Protein AF-A0A932CVW0-F1 (afdb_monomer_lite)

Sequence (69 aa):
MIGPRSPSSRIVVETREARYPPRPKVHFVPPSEGGKGKWVDDPGGTGREIAREITVCPACAAARRTTAS

pLDDT: mean 90.06, std 9.99, range [43.84, 97.19]

Secondary structure (DSSP, 8-state):
-PPTT---EEEEEEEEEEEEPPEEEEEEEPPPTT---EEEEE--EEEEEEEEEEEE-HHHHHHHHHTT-

Structure (mmCIF, N/CA/C/O backbone):
data_AF-A0A932CVW0-F1
#
_entry.id   AF-A0A932CVW0-F1
#
loop_
_atom_site.group_PDB
_atom_site.id
_atom_site.type_symbol
_atom_site.label_atom_id
_atom_site.label_alt_id
_atom_site.label_comp_id
_atom_site.label_asym_id
_atom_site.label_entity_id
_atom_site.label_seq_id
_atom_site.pdbx_PDB_ins_code
_atom_site.Cartn_x
_atom_site.Cartn_y
_atom_site.Cartn_z
_atom_site.occupancy
_atom_site.B_iso_or_equiv
_atom_site.auth_seq_id
_atom_site.auth_comp_id
_atom_site.auth_asym_id
_atom_site.auth_atom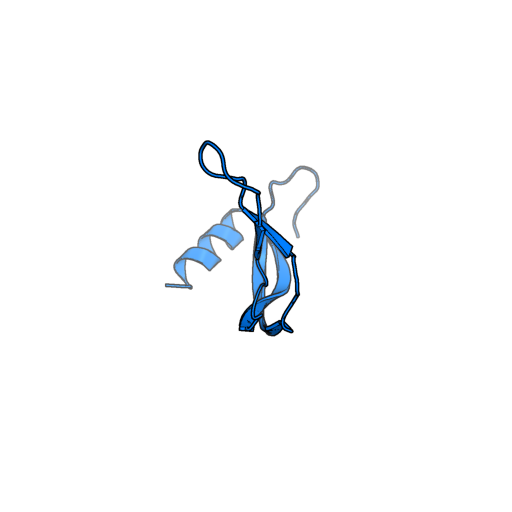_id
_atom_site.pdbx_PDB_model_num
ATOM 1 N N . MET A 1 1 ? -20.039 -2.301 19.092 1.00 63.78 1 MET A N 1
ATOM 2 C CA . MET A 1 1 ? -20.658 -1.561 17.968 1.00 63.78 1 MET A CA 1
ATOM 3 C C . MET A 1 1 ? -20.168 -0.119 18.029 1.00 63.78 1 MET A C 1
ATOM 5 O O . MET A 1 1 ? -20.044 0.396 19.132 1.00 63.78 1 MET A O 1
ATOM 9 N N . ILE A 1 2 ? -19.823 0.501 16.896 1.00 83.00 2 ILE A N 1
ATOM 10 C CA . ILE A 1 2 ? -19.395 1.912 16.850 1.00 83.00 2 ILE A CA 1
ATOM 11 C C . ILE A 1 2 ? -20.650 2.766 16.704 1.00 83.00 2 ILE A C 1
ATOM 13 O O . ILE A 1 2 ? -21.396 2.588 15.744 1.00 83.00 2 ILE A O 1
ATOM 17 N N . GLY A 1 3 ? -20.905 3.641 17.674 1.00 86.00 3 GLY A N 1
ATOM 18 C CA . GLY A 1 3 ? -22.096 4.484 17.684 1.00 86.00 3 GLY A CA 1
ATOM 19 C C . GLY A 1 3 ? -21.999 5.685 16.732 1.00 86.00 3 GLY A C 1
ATOM 20 O O . GLY A 1 3 ? -20.908 6.031 16.266 1.00 86.00 3 GLY A O 1
ATOM 21 N N . PRO A 1 4 ? -23.121 6.380 16.474 1.00 88.44 4 PRO A N 1
ATOM 22 C CA . PRO A 1 4 ? -23.123 7.639 15.735 1.00 88.44 4 PRO A CA 1
ATOM 23 C C . PRO A 1 4 ? -22.157 8.649 16.360 1.00 88.44 4 PRO A C 1
ATOM 25 O O . PRO A 1 4 ? -22.051 8.728 17.584 1.00 88.44 4 PRO A O 1
ATOM 28 N N . ARG A 1 5 ? -21.459 9.429 15.523 1.00 88.38 5 ARG A N 1
ATOM 29 C CA . ARG A 1 5 ? -20.478 10.449 15.953 1.00 88.38 5 ARG A CA 1
ATOM 30 C C . ARG A 1 5 ? -19.324 9.903 16.813 1.00 88.38 5 ARG A C 1
ATOM 32 O O . ARG A 1 5 ? -18.593 10.684 17.413 1.00 88.38 5 ARG A O 1
ATOM 39 N N . SER A 1 6 ? -19.137 8.583 16.864 1.00 89.25 6 SER A N 1
ATOM 40 C CA . SER A 1 6 ? -17.969 7.977 17.503 1.00 89.25 6 SER A CA 1
ATOM 41 C C . SER A 1 6 ? -16.803 7.948 16.514 1.00 89.25 6 SER A C 1
ATOM 43 O O . SER A 1 6 ? -17.006 7.565 15.357 1.00 89.25 6 SER A O 1
ATOM 45 N N . PRO A 1 7 ? -15.581 8.317 16.934 1.00 91.94 7 PRO A N 1
ATOM 46 C CA . PRO A 1 7 ? -14.415 8.200 16.073 1.00 91.94 7 PRO A CA 1
ATOM 47 C C . PRO A 1 7 ? -14.209 6.737 15.678 1.00 91.94 7 PRO A C 1
ATOM 49 O O . PRO A 1 7 ? -14.432 5.818 16.471 1.00 91.94 7 PRO A O 1
ATOM 52 N N . SER A 1 8 ? -13.782 6.521 14.440 1.00 93.31 8 SER A N 1
ATOM 53 C CA . SER A 1 8 ? -13.534 5.185 13.915 1.00 93.31 8 SER A CA 1
ATOM 54 C C . SER A 1 8 ? -12.311 5.159 13.013 1.00 93.31 8 SER A C 1
ATOM 56 O O . SER A 1 8 ? -11.861 6.185 12.505 1.00 93.31 8 SER A O 1
ATOM 58 N N . SER A 1 9 ? -11.735 3.976 12.849 1.00 94.12 9 SER A N 1
ATOM 59 C CA . SER A 1 9 ? -10.596 3.728 11.972 1.00 94.12 9 SER A CA 1
ATOM 60 C C . SER A 1 9 ? -10.832 2.447 11.191 1.00 94.12 9 SER A C 1
ATOM 62 O O . SER A 1 9 ? -11.423 1.504 11.716 1.00 94.12 9 SER A O 1
ATOM 64 N N . ARG A 1 10 ? -10.354 2.397 9.948 1.00 94.50 10 ARG A N 1
ATOM 65 C CA . ARG A 1 10 ? -10.293 1.148 9.189 1.00 94.50 10 ARG A CA 1
ATOM 66 C C . ARG A 1 10 ? -8.992 0.435 9.504 1.00 94.50 10 ARG A C 1
ATOM 68 O O . ARG A 1 10 ? -7.934 1.060 9.538 1.00 94.50 10 ARG A O 1
ATOM 75 N N . ILE A 1 11 ? -9.089 -0.860 9.766 1.00 94.44 11 ILE A N 1
ATOM 76 C CA . ILE A 1 11 ? -7.929 -1.729 9.930 1.00 94.44 11 ILE A CA 1
ATOM 77 C C . ILE A 1 11 ? -7.996 -2.862 8.918 1.00 94.44 11 ILE A C 1
ATOM 79 O O . ILE A 1 11 ? -9.060 -3.438 8.679 1.00 94.44 11 ILE A O 1
ATOM 83 N N . VAL A 1 12 ? -6.839 -3.191 8.353 1.00 94.81 12 VAL A N 1
ATOM 84 C CA . VAL A 1 12 ? -6.680 -4.331 7.455 1.00 94.81 12 VAL A CA 1
ATOM 85 C C . VAL A 1 12 ? -6.688 -5.603 8.289 1.00 94.81 12 VAL A C 1
ATOM 87 O O . VAL A 1 12 ? -5.900 -5.754 9.226 1.00 94.81 12 VAL A O 1
ATOM 90 N N . VAL A 1 13 ? -7.590 -6.520 7.956 1.00 94.06 13 VAL A N 1
ATOM 91 C CA . VAL A 1 13 ? -7.669 -7.830 8.617 1.00 94.06 13 VAL A CA 1
ATOM 92 C C . VAL A 1 13 ? -7.179 -8.956 7.733 1.00 94.06 13 VAL A C 1
ATOM 94 O O . VAL A 1 13 ? -6.821 -10.008 8.252 1.00 94.06 13 VAL A O 1
ATOM 97 N N . GLU A 1 14 ? -7.125 -8.722 6.426 1.00 95.00 14 GLU A N 1
ATOM 98 C CA . GLU A 1 14 ? -6.750 -9.726 5.448 1.00 95.00 14 GLU A CA 1
ATOM 99 C C . GLU A 1 14 ? -6.092 -9.061 4.243 1.00 95.00 14 GLU A C 1
ATOM 101 O O . GLU A 1 14 ? -6.551 -8.026 3.752 1.00 95.00 14 GLU A O 1
ATOM 106 N N . THR A 1 15 ? -5.020 -9.678 3.760 1.00 96.56 15 THR A N 1
ATOM 107 C CA . THR A 1 15 ? -4.339 -9.278 2.527 1.00 96.56 15 THR A CA 1
ATOM 108 C C . THR A 1 15 ? -4.254 -10.482 1.610 1.00 96.56 15 THR A C 1
ATOM 110 O O . THR A 1 15 ? -4.173 -11.612 2.089 1.00 96.56 15 THR A O 1
ATOM 113 N N . ARG A 1 16 ? -4.256 -10.233 0.306 1.00 95.88 16 ARG A N 1
ATOM 114 C CA . ARG A 1 16 ? -4.074 -11.255 -0.723 1.00 95.88 16 ARG A CA 1
ATOM 115 C C . ARG A 1 16 ? -2.892 -10.894 -1.605 1.00 95.88 16 ARG A C 1
ATOM 117 O O . ARG A 1 16 ? -2.584 -9.713 -1.773 1.00 95.88 16 ARG A O 1
ATOM 124 N N . GLU A 1 17 ? -2.257 -11.900 -2.183 1.00 97.19 17 GLU A N 1
ATOM 125 C CA . GLU A 1 17 ? -1.296 -11.673 -3.256 1.00 97.19 17 GLU A CA 1
ATOM 126 C C . GLU A 1 17 ? -2.025 -11.190 -4.513 1.00 97.19 17 GLU A C 1
ATOM 128 O O . GLU A 1 17 ? -3.110 -11.669 -4.850 1.00 97.19 17 GLU A O 1
ATOM 133 N N . ALA A 1 18 ? -1.426 -10.221 -5.193 1.00 97.00 18 ALA A N 1
ATOM 134 C CA . ALA A 1 18 ? -1.920 -9.662 -6.437 1.00 97.00 18 ALA A CA 1
ATOM 135 C C . ALA A 1 18 ? -0.797 -9.656 -7.469 1.00 97.00 18 ALA A C 1
ATOM 137 O O . ALA A 1 18 ? 0.348 -9.310 -7.167 1.00 97.00 18 ALA A O 1
ATOM 138 N N . ARG A 1 19 ? -1.136 -10.039 -8.701 1.00 96.44 19 ARG A N 1
ATOM 139 C CA . ARG A 1 19 ? -0.226 -9.996 -9.841 1.00 96.44 19 ARG A CA 1
ATOM 140 C C . ARG A 1 19 ? -0.673 -8.901 -10.796 1.00 96.44 19 ARG A C 1
ATOM 142 O O . ARG A 1 19 ? -1.790 -8.935 -11.305 1.00 96.44 19 ARG A O 1
ATOM 149 N N . TYR A 1 20 ? 0.223 -7.962 -11.051 1.00 95.38 20 TYR A N 1
ATOM 150 C CA . TYR A 1 20 ? 0.019 -6.837 -11.945 1.00 95.38 20 TYR A CA 1
ATOM 151 C C . TYR A 1 20 ? 0.631 -7.150 -13.310 1.00 95.38 20 TYR A C 1
ATOM 153 O O . TYR A 1 20 ? 1.817 -7.490 -13.375 1.00 95.38 20 TYR A O 1
ATOM 161 N N . PRO A 1 21 ? -0.147 -7.065 -14.401 1.00 95.06 21 PRO A N 1
ATOM 162 C CA . PRO A 1 21 ? 0.393 -7.237 -15.740 1.00 95.06 21 PRO A CA 1
ATOM 163 C C . PRO A 1 21 ? 1.291 -6.046 -16.116 1.00 95.06 21 PRO A C 1
ATOM 165 O O . PRO A 1 21 ? 1.091 -4.950 -15.585 1.00 95.06 21 PRO A O 1
ATOM 168 N N . PRO A 1 22 ? 2.231 -6.224 -17.060 1.00 96.06 22 PRO A N 1
ATOM 169 C CA . P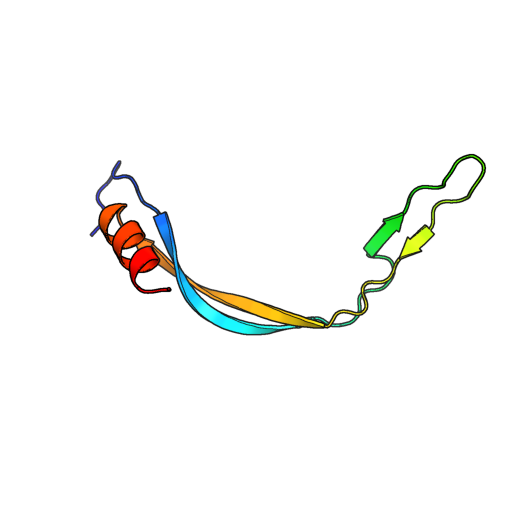RO A 1 22 ? 2.952 -5.106 -17.653 1.00 96.06 22 PRO A CA 1
ATOM 170 C C . PRO A 1 22 ? 1.984 -4.089 -18.268 1.00 96.06 22 PRO A C 1
ATOM 172 O O . PRO A 1 22 ? 1.022 -4.465 -18.945 1.00 96.06 22 PRO A O 1
ATOM 175 N N . ARG A 1 23 ? 2.238 -2.797 -18.049 1.00 95.38 23 ARG A N 1
ATOM 176 C CA . ARG A 1 23 ? 1.436 -1.688 -18.573 1.00 95.38 23 ARG A CA 1
ATOM 177 C C . ARG A 1 23 ? 2.317 -0.741 -19.391 1.00 95.38 23 ARG A C 1
ATOM 179 O O . ARG A 1 23 ? 3.178 -0.068 -18.821 1.00 95.38 23 ARG A O 1
ATOM 186 N N . PRO A 1 24 ? 2.110 -0.643 -20.714 1.00 94.38 24 PRO A N 1
ATOM 187 C CA . PRO A 1 24 ? 2.907 0.250 -21.539 1.00 94.38 24 PRO A CA 1
ATOM 188 C C . PRO A 1 24 ? 2.524 1.719 -21.314 1.00 94.38 24 PRO A C 1
ATOM 190 O O . PRO A 1 24 ? 1.347 2.045 -21.159 1.00 94.38 24 PRO A O 1
ATOM 193 N N . LYS A 1 25 ? 3.516 2.612 -21.370 1.00 91.88 25 LYS A N 1
ATOM 194 C CA . LYS A 1 25 ? 3.379 4.077 -21.417 1.00 91.88 25 LYS A CA 1
ATOM 195 C C . LYS A 1 25 ? 2.558 4.691 -20.274 1.00 91.88 25 LYS A C 1
ATOM 197 O O . LYS A 1 25 ? 1.745 5.580 -20.512 1.00 91.88 25 LYS A O 1
ATOM 202 N N . VAL A 1 26 ? 2.768 4.254 -19.034 1.00 95.12 26 VAL A N 1
ATOM 203 C CA . VAL A 1 26 ? 2.000 4.760 -17.877 1.00 95.12 26 VAL A CA 1
ATOM 204 C C . VAL A 1 26 ? 2.690 5.891 -17.113 1.00 95.12 26 VAL A C 1
ATOM 206 O O . VAL A 1 26 ? 2.013 6.673 -16.449 1.00 95.12 26 VAL A O 1
ATOM 209 N N . HIS A 1 27 ? 4.014 6.022 -17.220 1.00 92.69 27 HIS A N 1
ATOM 210 C CA . HIS A 1 27 ? 4.771 7.073 -16.539 1.00 92.69 27 HIS A CA 1
ATOM 211 C C . HIS A 1 27 ? 5.367 8.048 -17.552 1.00 92.69 27 HIS A C 1
ATOM 213 O O . HIS A 1 27 ? 6.212 7.668 -18.358 1.00 92.69 27 HIS A O 1
ATOM 219 N N . PHE A 1 28 ? 4.954 9.316 -17.517 1.00 93.69 28 PHE A N 1
ATOM 220 C CA . PHE A 1 28 ? 5.594 10.347 -18.329 1.00 93.69 28 PHE A CA 1
ATOM 221 C C . PHE A 1 28 ? 6.809 10.914 -17.599 1.00 93.69 28 PHE A C 1
ATOM 223 O O . PHE A 1 28 ? 6.692 11.449 -16.498 1.00 93.69 28 PHE A O 1
ATOM 230 N N . VAL A 1 29 ? 7.971 10.820 -18.235 1.00 93.00 29 VAL A N 1
ATOM 231 C CA . VAL A 1 29 ? 9.193 11.489 -17.802 1.00 93.00 29 VAL A CA 1
ATOM 232 C C . VAL A 1 29 ? 9.344 12.750 -18.653 1.00 93.00 29 VAL A C 1
ATOM 234 O O . VAL A 1 29 ? 9.536 12.632 -19.872 1.00 93.00 29 VAL A O 1
ATOM 237 N N . PRO A 1 30 ? 9.229 13.950 -18.053 1.00 92.12 30 PRO A N 1
ATOM 238 C CA . PRO A 1 30 ? 9.393 15.195 -18.785 1.00 92.12 30 PRO A CA 1
ATOM 239 C C . PRO A 1 30 ? 10.813 15.304 -19.358 1.00 92.12 30 PRO A C 1
ATOM 241 O O . PRO A 1 30 ? 11.741 14.666 -18.852 1.00 92.12 30 PRO A O 1
ATOM 244 N N . PRO A 1 31 ? 10.999 16.083 -20.434 1.00 92.94 31 PRO A N 1
ATOM 245 C CA . PRO A 1 31 ? 12.326 16.305 -20.987 1.00 92.94 31 PRO A CA 1
ATOM 246 C C . PRO A 1 31 ? 13.238 16.995 -19.966 1.00 92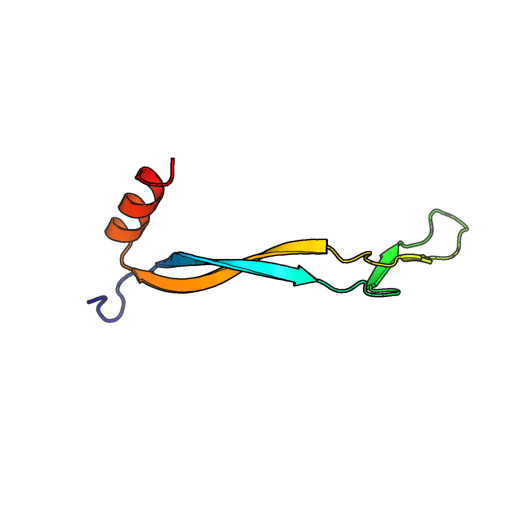.94 31 PRO A C 1
ATOM 248 O O . PRO A 1 31 ? 12.817 17.932 -19.291 1.00 92.94 31 PRO A O 1
ATOM 251 N N . SER A 1 32 ? 14.501 16.574 -19.897 1.00 85.88 32 SER A N 1
ATOM 252 C CA . SER A 1 32 ? 15.575 17.450 -19.411 1.00 85.88 32 SER A CA 1
ATOM 253 C C . SER A 1 32 ? 15.832 18.549 -20.449 1.00 85.88 32 SER A C 1
ATOM 255 O O . SER A 1 32 ? 15.500 18.345 -21.619 1.00 85.88 32 SER A O 1
ATOM 257 N N . GLU A 1 33 ? 16.395 19.695 -20.045 1.00 84.44 33 GLU A N 1
ATOM 258 C CA . GLU A 1 33 ? 16.585 20.875 -20.912 1.00 84.44 33 GLU A CA 1
ATOM 259 C C . GLU A 1 33 ? 16.996 20.518 -22.355 1.00 84.44 33 GLU A C 1
ATOM 261 O O . GLU A 1 33 ? 17.976 19.810 -22.586 1.00 84.44 33 GLU A O 1
ATOM 266 N N . GLY A 1 34 ? 16.198 20.975 -23.328 1.00 77.31 34 GLY A N 1
ATOM 267 C CA . GLY A 1 34 ? 16.409 20.745 -24.765 1.00 77.31 34 GLY A CA 1
ATOM 268 C C . GLY A 1 34 ? 15.955 19.382 -25.321 1.00 77.31 34 GLY A C 1
ATOM 269 O O . GLY A 1 34 ? 16.033 19.170 -26.530 1.00 77.31 34 GLY A O 1
ATOM 270 N N . GLY A 1 35 ? 15.473 18.457 -24.486 1.00 85.06 35 GLY A N 1
ATOM 271 C CA . GLY A 1 35 ? 15.052 17.110 -24.894 1.00 85.06 35 GLY A CA 1
ATOM 272 C C . GLY A 1 35 ? 13.569 16.959 -25.267 1.00 85.06 35 GLY A C 1
ATOM 273 O O . GLY A 1 35 ? 12.760 17.875 -25.131 1.00 85.06 35 GLY A O 1
ATOM 274 N N . LYS A 1 36 ? 13.184 15.743 -25.688 1.00 85.38 36 LYS A N 1
ATOM 275 C CA . LYS A 1 36 ? 11.778 15.302 -25.791 1.00 85.38 36 LYS A CA 1
ATOM 276 C C . LYS A 1 36 ? 11.421 14.444 -24.577 1.00 85.38 36 LYS A C 1
ATOM 278 O O . LYS A 1 36 ? 12.216 13.600 -24.169 1.00 85.38 36 LYS A O 1
ATOM 283 N N . GLY A 1 37 ? 10.234 14.654 -24.010 1.00 90.19 37 GLY A N 1
ATOM 284 C CA . GLY A 1 37 ? 9.723 13.798 -22.938 1.00 90.19 37 GLY A CA 1
ATOM 285 C C . GLY A 1 37 ? 9.502 12.369 -23.430 1.00 90.19 37 GLY A C 1
ATOM 286 O O . GLY A 1 37 ? 9.270 12.143 -24.621 1.00 90.19 37 GLY A O 1
ATOM 287 N N . LYS A 1 38 ? 9.574 11.401 -22.517 1.00 93.12 38 LYS A N 1
ATOM 288 C CA . LYS A 1 38 ? 9.397 9.980 -22.833 1.00 93.12 38 LYS A CA 1
ATOM 289 C C . LYS A 1 38 ? 8.334 9.350 -21.951 1.00 93.12 38 LYS A C 1
ATOM 291 O O . LYS A 1 38 ? 8.246 9.635 -20.761 1.00 93.12 38 LYS A O 1
ATOM 296 N N . TRP A 1 39 ? 7.557 8.458 -22.546 1.00 94.62 39 TRP A N 1
ATOM 297 C CA . TRP A 1 39 ? 6.681 7.564 -21.803 1.00 94.62 39 TRP A CA 1
ATOM 298 C C . TRP A 1 39 ? 7.462 6.311 -21.419 1.00 94.62 39 TRP A C 1
ATOM 300 O O . TRP A 1 39 ? 8.179 5.752 -22.247 1.00 94.62 39 TRP A O 1
ATOM 310 N N . VAL A 1 40 ? 7.344 5.908 -20.161 1.00 95.00 40 VAL A N 1
ATOM 311 C CA . VAL A 1 40 ? 8.007 4.749 -19.570 1.00 95.00 40 VAL A CA 1
ATOM 312 C C . VAL A 1 40 ? 6.950 3.708 -19.221 1.00 95.00 40 VAL A C 1
ATOM 314 O O . VAL A 1 40 ? 5.880 4.033 -18.693 1.00 95.00 40 VAL A O 1
ATOM 317 N N . ASP A 1 41 ? 7.263 2.463 -19.562 1.00 95.38 41 ASP A N 1
ATOM 318 C CA . ASP A 1 41 ? 6.437 1.298 -19.277 1.00 95.38 41 ASP A CA 1
ATOM 319 C C . ASP A 1 41 ? 6.592 0.885 -17.810 1.00 95.38 41 ASP A C 1
ATOM 321 O O . ASP A 1 41 ? 7.665 0.999 -17.218 1.00 95.38 41 ASP A O 1
ATOM 325 N N . ASP A 1 42 ? 5.513 0.378 -17.234 1.00 92.88 42 ASP A N 1
ATOM 326 C CA . ASP A 1 42 ? 5.528 -0.331 -15.963 1.00 92.88 42 ASP A CA 1
ATOM 327 C C . ASP A 1 42 ? 5.625 -1.832 -16.278 1.00 92.88 42 ASP A C 1
ATOM 329 O O . ASP A 1 42 ? 4.730 -2.366 -16.938 1.00 92.88 42 ASP A O 1
ATOM 333 N N . PRO A 1 43 ? 6.688 -2.542 -15.858 1.00 93.88 43 PRO A N 1
ATOM 334 C CA . PRO A 1 43 ? 6.830 -3.973 -16.127 1.00 93.88 43 PRO A CA 1
ATOM 335 C C . PRO A 1 43 ? 5.777 -4.824 -15.401 1.00 93.88 43 PRO A C 1
ATOM 337 O O . PRO A 1 43 ? 5.693 -6.029 -15.646 1.00 93.88 43 PRO A O 1
ATOM 340 N N . GLY A 1 44 ? 4.962 -4.226 -14.528 1.00 93.69 44 GLY A N 1
ATOM 341 C CA . GLY A 1 44 ? 4.082 -4.955 -13.636 1.00 93.69 44 GLY A CA 1
ATOM 342 C C . GLY A 1 44 ? 4.890 -5.661 -12.549 1.00 93.69 44 GLY A C 1
ATOM 343 O O . GLY A 1 44 ? 6.029 -5.301 -12.247 1.00 93.69 44 GLY A O 1
ATOM 344 N N . GLY A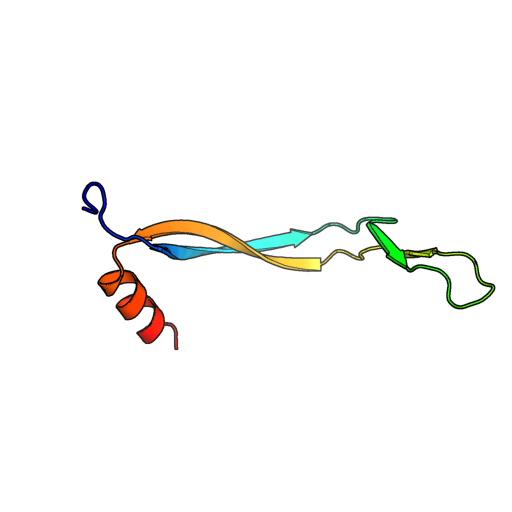 1 45 ? 4.300 -6.682 -11.934 1.00 95.31 45 GLY A N 1
ATOM 345 C CA . GLY A 1 45 ? 4.957 -7.421 -10.861 1.00 95.31 45 GLY A CA 1
ATOM 346 C C . GLY A 1 45 ? 3.979 -8.114 -9.931 1.00 95.31 45 GLY A C 1
ATOM 347 O O . GLY A 1 45 ? 2.838 -8.396 -10.291 1.00 95.31 45 GLY A O 1
ATOM 348 N N . THR A 1 46 ? 4.429 -8.399 -8.719 1.00 96.31 46 THR A N 1
ATOM 349 C CA . THR A 1 46 ? 3.611 -8.999 -7.663 1.00 96.31 46 THR A CA 1
ATOM 350 C C . THR A 1 46 ? 3.623 -8.106 -6.435 1.00 96.31 46 THR A C 1
ATOM 352 O O . THR A 1 46 ? 4.670 -7.582 -6.059 1.00 96.31 46 THR A O 1
ATOM 355 N N . GLY A 1 47 ? 2.470 -7.950 -5.795 1.00 94.44 47 GLY A N 1
ATOM 356 C CA . GLY A 1 47 ? 2.320 -7.181 -4.567 1.00 94.44 47 GLY A CA 1
ATOM 357 C C . GLY A 1 47 ? 1.250 -7.771 -3.659 1.00 94.44 47 GLY A C 1
ATOM 358 O O . GLY A 1 47 ? 0.700 -8.839 -3.927 1.00 94.44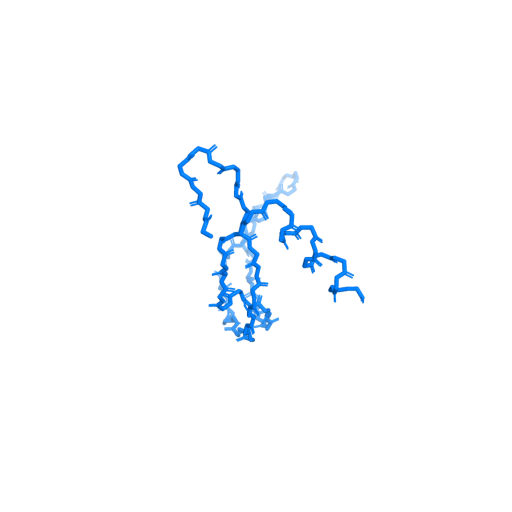 47 GLY A O 1
ATOM 359 N N . ARG A 1 48 ? 0.962 -7.070 -2.563 1.00 95.75 48 ARG A N 1
ATOM 360 C CA . ARG A 1 48 ? -0.120 -7.426 -1.643 1.00 95.75 48 ARG A CA 1
ATOM 361 C C . ARG A 1 48 ? -1.216 -6.384 -1.738 1.00 95.75 48 ARG A C 1
ATOM 363 O O . ARG A 1 48 ? -0.951 -5.194 -1.600 1.00 95.75 48 ARG A O 1
ATOM 370 N N . GLU A 1 49 ? -2.440 -6.849 -1.912 1.00 95.81 49 GLU A N 1
ATOM 371 C CA . GLU A 1 49 ? -3.631 -6.014 -1.849 1.00 95.81 49 GLU A CA 1
ATOM 372 C C . GLU A 1 49 ? -4.402 -6.281 -0.571 1.00 95.81 49 GLU A C 1
ATOM 374 O O . GLU A 1 49 ? -4.387 -7.382 -0.013 1.00 95.81 49 GLU A O 1
ATOM 379 N N . ILE A 1 50 ? -5.115 -5.258 -0.124 1.00 96.44 50 ILE A N 1
ATOM 380 C CA . ILE A 1 50 ? -6.054 -5.372 0.979 1.00 96.44 50 ILE A CA 1
ATOM 381 C C . ILE A 1 50 ? -7.248 -6.188 0.482 1.00 96.44 50 ILE A C 1
ATOM 383 O O . ILE A 1 50 ? -7.971 -5.764 -0.414 1.00 96.44 50 ILE A O 1
ATOM 387 N N . ALA A 1 51 ? -7.439 -7.373 1.059 1.00 96.31 51 ALA A N 1
ATOM 388 C CA . ALA A 1 51 ? -8.564 -8.243 0.729 1.00 96.31 51 ALA A CA 1
ATOM 389 C C . ALA A 1 51 ? -9.794 -7.895 1.575 1.00 96.31 51 ALA A C 1
ATOM 391 O O . ALA A 1 51 ? -10.923 -7.971 1.095 1.00 96.31 51 ALA A O 1
ATOM 392 N N . ARG A 1 52 ? -9.578 -7.496 2.837 1.00 96.56 52 ARG A N 1
ATOM 393 C CA . ARG A 1 52 ? -10.658 -7.129 3.754 1.00 96.56 52 ARG A CA 1
ATOM 394 C C . ARG A 1 52 ? -10.204 -6.130 4.809 1.00 96.56 52 ARG A C 1
ATOM 396 O O . ARG A 1 52 ? -9.145 -6.275 5.425 1.00 96.56 52 ARG A O 1
ATOM 403 N N . GLU A 1 53 ? -11.083 -5.172 5.077 1.00 96.00 53 GLU A N 1
ATOM 404 C CA . GLU A 1 53 ? -10.964 -4.211 6.169 1.00 96.00 53 GLU A CA 1
ATOM 405 C C . GLU A 1 53 ? -12.191 -4.271 7.069 1.00 96.00 53 GLU A C 1
ATOM 407 O O . GLU A 1 53 ? -13.289 -4.621 6.631 1.00 96.00 53 GLU A O 1
ATOM 412 N N . ILE A 1 54 ? -12.007 -3.884 8.327 1.00 94.31 54 ILE A N 1
ATOM 413 C CA . ILE A 1 54 ? -13.111 -3.639 9.253 1.00 94.31 54 ILE A CA 1
ATOM 414 C C . ILE A 1 54 ? -12.978 -2.248 9.862 1.00 94.31 54 ILE A C 1
ATOM 416 O O . ILE A 1 54 ? -11.873 -1.746 10.081 1.00 94.31 54 ILE A O 1
ATOM 420 N N . THR A 1 55 ? -14.116 -1.636 10.165 1.00 94.69 55 THR A N 1
ATOM 421 C CA . THR A 1 55 ? -14.169 -0.380 10.911 1.00 94.69 55 THR A CA 1
ATOM 422 C C . THR A 1 55 ? -14.182 -0.686 12.406 1.00 94.69 55 THR A C 1
ATOM 424 O O . THR A 1 55 ? -15.025 -1.447 12.881 1.00 94.69 55 THR A O 1
ATOM 427 N N . VAL A 1 56 ? -13.265 -0.083 13.159 1.00 94.19 56 VAL A N 1
ATOM 428 C CA . VAL A 1 56 ? -13.102 -0.283 14.607 1.00 94.19 56 VAL A CA 1
ATOM 429 C C . VAL A 1 56 ? -13.005 1.048 15.353 1.00 94.19 56 VAL A C 1
ATOM 431 O O . VAL A 1 56 ? -12.749 2.092 14.752 1.00 94.19 56 VAL A O 1
ATOM 434 N N . CYS A 1 57 ? -13.218 1.029 16.671 1.00 94.38 57 CYS A N 1
ATOM 435 C CA . CYS A 1 57 ? -12.966 2.197 17.517 1.00 94.38 57 CYS A CA 1
ATOM 436 C C . CYS A 1 57 ? -11.448 2.437 17.695 1.00 94.38 57 CYS A C 1
ATOM 438 O O . CYS A 1 57 ? -10.649 1.528 17.440 1.00 94.38 57 CYS A O 1
ATOM 440 N N . PRO A 1 58 ? -11.027 3.618 18.189 1.00 92.56 58 PRO A N 1
ATOM 441 C CA . PRO A 1 58 ? -9.609 3.937 18.359 1.00 92.56 58 PRO A CA 1
ATOM 442 C C . PRO A 1 58 ? -8.859 2.964 19.278 1.00 92.56 58 PRO A C 1
ATOM 444 O O . PRO A 1 58 ? -7.716 2.621 18.994 1.00 92.56 58 PRO A O 1
ATOM 447 N N . ALA A 1 59 ? -9.508 2.462 20.335 1.00 91.75 59 ALA A N 1
ATOM 448 C CA . ALA A 1 59 ? -8.898 1.498 21.254 1.00 91.75 59 ALA A CA 1
ATOM 449 C C . ALA A 1 59 ? -8.574 0.166 20.557 1.00 91.75 59 ALA A C 1
ATOM 451 O O . ALA A 1 59 ? -7.460 -0.343 20.660 1.00 91.75 59 ALA A O 1
ATOM 452 N N . CYS A 1 60 ? -9.519 -0.369 19.779 1.00 92.25 60 CYS A N 1
ATOM 453 C CA . CYS A 1 60 ? -9.301 -1.580 18.990 1.00 92.25 60 CYS A CA 1
ATOM 454 C C . CYS A 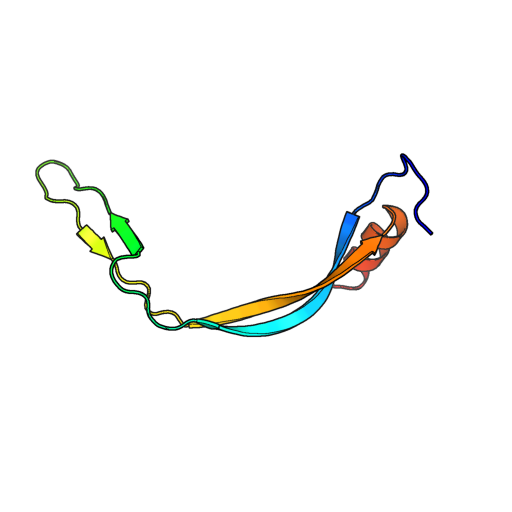1 60 ? -8.252 -1.371 17.886 1.00 92.25 60 CYS A C 1
ATOM 456 O O . CYS A 1 60 ? -7.458 -2.272 17.619 1.00 92.25 60 CYS A O 1
ATOM 458 N N . ALA A 1 61 ? -8.213 -0.187 17.263 1.00 93.00 61 ALA A N 1
ATOM 459 C CA . ALA A 1 61 ? -7.178 0.150 16.288 1.00 93.00 61 ALA A CA 1
ATOM 460 C C . ALA A 1 61 ? -5.779 0.174 16.926 1.00 93.00 61 ALA A C 1
ATOM 462 O O . ALA A 1 61 ? -4.839 -0.369 16.348 1.00 93.00 61 ALA A O 1
ATOM 463 N N . ALA A 1 62 ? -5.643 0.760 18.120 1.00 91.06 62 ALA A N 1
ATOM 464 C CA . ALA A 1 62 ? -4.388 0.778 18.867 1.00 91.06 62 ALA A CA 1
ATOM 465 C C . ALA A 1 62 ? -3.937 -0.641 19.248 1.00 91.06 62 ALA A C 1
ATOM 467 O O . ALA A 1 62 ? -2.803 -1.013 18.959 1.00 91.06 62 ALA A O 1
ATOM 468 N N . ALA A 1 63 ? -4.842 -1.463 19.789 1.00 90.44 63 ALA A N 1
ATOM 469 C CA . ALA A 1 63 ? -4.540 -2.843 20.171 1.00 90.44 63 ALA A CA 1
ATOM 470 C C . ALA A 1 63 ? -4.020 -3.689 18.994 1.00 90.44 63 ALA A C 1
ATOM 472 O O . ALA A 1 63 ? -3.079 -4.469 19.157 1.00 90.44 63 ALA A O 1
ATOM 473 N N . ARG A 1 64 ? -4.589 -3.503 17.793 1.00 87.12 64 ARG A N 1
ATOM 474 C CA . ARG A 1 64 ? -4.162 -4.217 16.580 1.00 87.12 64 ARG A CA 1
ATOM 475 C C . ARG A 1 64 ? -2.765 -3.817 16.100 1.00 87.12 64 ARG A C 1
ATOM 477 O O . ARG A 1 64 ? -2.073 -4.649 15.527 1.00 87.12 64 ARG A O 1
ATOM 484 N N . ARG A 1 65 ? -2.349 -2.564 16.309 1.00 78.94 65 ARG A N 1
ATOM 485 C CA . ARG A 1 65 ? -1.006 -2.094 15.922 1.00 78.94 65 ARG A CA 1
ATOM 486 C C . ARG A 1 65 ? 0.079 -2.713 16.796 1.00 78.94 65 ARG A C 1
ATOM 488 O O . ARG A 1 65 ? 1.133 -3.048 16.283 1.00 78.94 65 ARG A O 1
ATOM 495 N N . THR A 1 66 ? -0.198 -2.911 18.083 1.00 67.19 66 THR A N 1
ATOM 496 C CA . THR A 1 66 ? 0.762 -3.496 19.031 1.00 67.19 66 THR A CA 1
ATOM 497 C C . THR A 1 66 ? 1.006 -4.989 18.793 1.00 67.19 66 THR A C 1
ATOM 499 O O . THR A 1 66 ? 2.076 -5.487 19.107 1.00 67.19 66 THR A O 1
ATOM 502 N N . THR A 1 67 ? 0.027 -5.710 18.240 1.00 60.12 67 THR A N 1
ATOM 503 C CA . THR A 1 67 ? 0.117 -7.161 17.974 1.00 60.12 67 THR A CA 1
ATOM 504 C C . THR A 1 67 ? 0.690 -7.509 16.601 1.00 60.12 67 THR A C 1
ATOM 506 O O . THR A 1 67 ? 0.919 -8.681 16.325 1.00 60.12 67 THR A O 1
ATOM 509 N N . ALA A 1 68 ? 0.889 -6.521 15.728 1.00 57.00 68 ALA A N 1
ATOM 510 C CA . ALA A 1 68 ? 1.412 -6.716 14.376 1.00 57.00 68 ALA A CA 1
ATOM 511 C C . ALA A 1 68 ? 2.943 -6.530 14.275 1.00 57.00 68 ALA A C 1
ATOM 513 O O . ALA A 1 68 ? 3.450 -6.426 13.157 1.00 57.00 68 ALA A O 1
ATOM 514 N N . SER A 1 69 ? 3.640 -6.474 15.416 1.00 43.84 69 SER A N 1
ATOM 515 C CA . SER A 1 69 ? 5.099 -6.335 15.536 1.00 43.84 69 SER A CA 1
ATOM 516 C C . SER A 1 69 ? 5.770 -7.650 15.904 1.00 43.84 69 SER A C 1
ATOM 518 O O . SER A 1 69 ? 5.193 -8.377 16.743 1.00 43.84 69 SER A O 1
#

Radius of gyration: 20.38 Å; chains: 1; bounding box: 40×32×47 Å

Foldseek 3Di:
DADPPADKDKDQPDKDKDWFAKAWQPDWACDDPPDHIDGDIDNTGMDIDRPDIDIDHPVVVVVVVVVVD